Protein AF-A0A849J2N3-F1 (afdb_monomer_lite)

Structure (mmCIF, N/CA/C/O backbone):
data_AF-A0A849J2N3-F1
#
_entry.id   AF-A0A849J2N3-F1
#
loop_
_atom_site.group_PDB
_atom_site.id
_atom_site.type_symbol
_atom_site.label_atom_id
_atom_site.label_alt_id
_atom_site.label_comp_id
_atom_site.label_asym_id
_atom_site.label_entity_id
_atom_site.label_seq_id
_atom_site.pdbx_PDB_ins_code
_atom_site.Cartn_x
_atom_site.Cartn_y
_atom_site.Cartn_z
_atom_site.occupancy
_atom_site.B_iso_or_equiv
_atom_site.auth_seq_id
_atom_site.auth_comp_id
_atom_site.auth_asym_id
_atom_site.auth_atom_id
_atom_site.pdbx_PDB_model_num
ATOM 1 N N . MET A 1 1 ? 12.771 17.219 -12.076 1.00 53.53 1 MET A N 1
ATOM 2 C CA . MET A 1 1 ? 12.830 15.996 -12.905 1.00 53.53 1 MET A CA 1
ATOM 3 C C . MET A 1 1 ? 11.407 15.587 -13.240 1.00 53.53 1 MET A C 1
ATOM 5 O O . MET A 1 1 ? 10.696 15.141 -12.352 1.00 53.53 1 MET A O 1
ATOM 9 N N . SER A 1 2 ? 10.966 15.824 -14.473 1.00 69.06 2 SER A N 1
ATOM 10 C CA . SER A 1 2 ? 9.590 15.543 -14.897 1.00 69.06 2 SER A CA 1
ATOM 11 C C . SER A 1 2 ? 9.380 14.034 -15.052 1.00 69.06 2 SER A C 1
ATOM 13 O O . SER A 1 2 ? 10.150 13.375 -15.759 1.00 69.06 2 SER A O 1
ATOM 15 N N . PHE A 1 3 ? 8.368 13.493 -14.369 1.00 77.19 3 PHE A N 1
ATOM 16 C CA . PHE A 1 3 ? 7.906 12.119 -14.555 1.00 77.19 3 PHE A CA 1
ATOM 17 C C . PHE A 1 3 ? 7.211 12.019 -15.908 1.00 77.19 3 PHE A C 1
ATOM 19 O O . PHE A 1 3 ? 6.091 12.486 -16.083 1.00 77.19 3 PHE A O 1
ATOM 26 N N . ASP A 1 4 ? 7.922 11.437 -16.865 1.00 91.69 4 ASP A N 1
ATOM 27 C CA . ASP A 1 4 ? 7.464 11.271 -18.236 1.00 91.69 4 ASP A CA 1
ATOM 28 C C . ASP A 1 4 ? 6.999 9.818 -18.416 1.00 91.69 4 ASP A C 1
ATOM 30 O O . ASP A 1 4 ? 7.836 8.911 -18.306 1.00 91.69 4 ASP A O 1
ATOM 34 N N . PRO A 1 5 ? 5.705 9.553 -18.685 1.00 90.69 5 PRO A N 1
ATOM 35 C CA . PRO A 1 5 ? 5.201 8.204 -18.965 1.00 90.69 5 PRO A CA 1
ATOM 36 C C . PRO A 1 5 ? 6.021 7.478 -20.041 1.00 90.69 5 PRO A C 1
ATOM 38 O O . PRO A 1 5 ? 6.246 6.272 -19.957 1.00 90.69 5 PRO A O 1
ATOM 41 N N . SER A 1 6 ? 6.563 8.240 -20.993 1.00 92.88 6 SER A N 1
ATOM 42 C CA . SER A 1 6 ? 7.480 7.795 -22.044 1.00 92.88 6 SER A CA 1
ATOM 43 C C . SER A 1 6 ? 8.751 7.132 -21.492 1.00 92.88 6 SER A C 1
ATOM 45 O O . SER A 1 6 ? 9.182 6.087 -21.979 1.00 92.88 6 SER A O 1
ATOM 47 N N . LYS A 1 7 ? 9.346 7.705 -20.436 1.00 89.69 7 LYS A N 1
ATOM 48 C CA . LYS A 1 7 ? 10.550 7.157 -19.786 1.00 89.69 7 LYS A CA 1
ATOM 49 C C . LYS A 1 7 ? 10.224 5.890 -19.000 1.00 89.69 7 LYS A C 1
ATOM 51 O O . LYS A 1 7 ? 11.000 4.939 -19.032 1.00 89.69 7 LYS A O 1
ATOM 56 N N . LEU A 1 8 ? 9.070 5.864 -18.331 1.00 93.50 8 LEU A N 1
ATOM 57 C CA . LEU A 1 8 ? 8.600 4.683 -17.605 1.00 93.50 8 LEU A CA 1
ATOM 58 C C . LEU A 1 8 ? 8.353 3.507 -18.560 1.00 93.50 8 LEU A C 1
ATOM 60 O O . LEU A 1 8 ? 8.759 2.391 -18.247 1.00 93.50 8 LEU A O 1
ATOM 64 N N . LEU A 1 9 ? 7.778 3.755 -19.743 1.00 94.19 9 LEU A N 1
ATOM 65 C CA . LEU A 1 9 ? 7.612 2.732 -20.782 1.00 94.19 9 LEU A CA 1
ATOM 66 C C . LEU A 1 9 ? 8.945 2.142 -21.249 1.00 94.19 9 LEU A C 1
ATOM 68 O O . LEU A 1 9 ? 9.061 0.926 -21.363 1.00 94.19 9 LEU A O 1
ATOM 72 N N . ILE A 1 10 ? 9.962 2.976 -21.476 1.00 95.38 10 ILE A N 1
ATOM 73 C CA . ILE A 1 10 ? 11.298 2.505 -21.870 1.00 95.38 10 ILE A CA 1
ATOM 74 C C . ILE A 1 10 ? 11.906 1.587 -20.808 1.00 95.38 10 ILE A C 1
ATOM 76 O O . ILE A 1 10 ? 12.381 0.501 -21.137 1.00 95.38 10 ILE A O 1
ATOM 80 N N . VAL A 1 11 ? 11.841 1.973 -19.532 1.00 93.88 11 VAL A N 1
ATOM 81 C CA . VAL A 1 11 ? 12.364 1.139 -18.439 1.00 93.88 11 VAL A CA 1
ATOM 82 C C . VAL A 1 11 ? 11.546 -0.143 -18.293 1.00 93.88 11 VAL A C 1
ATOM 84 O O . VAL A 1 11 ? 12.128 -1.196 -18.052 1.00 93.88 11 VAL A O 1
ATOM 87 N N . LEU A 1 12 ? 10.224 -0.089 -18.494 1.00 93.81 12 LEU A N 1
ATOM 88 C CA . LEU A 1 12 ? 9.363 -1.271 -18.494 1.00 93.81 12 LEU A CA 1
ATOM 89 C C . LEU A 1 12 ? 9.795 -2.253 -19.588 1.00 93.81 12 LEU A C 1
ATOM 91 O O . LEU A 1 12 ? 10.021 -3.419 -19.293 1.00 93.81 12 LEU A O 1
ATOM 95 N N . VAL A 1 13 ? 9.973 -1.791 -20.827 1.00 95.25 13 VAL A N 1
ATOM 96 C CA . VAL A 1 13 ? 10.422 -2.643 -21.939 1.00 95.25 13 VAL A CA 1
ATOM 97 C C . VAL A 1 13 ? 11.787 -3.264 -21.636 1.00 95.25 13 VAL A C 1
ATOM 99 O O . VAL A 1 13 ? 11.947 -4.474 -21.782 1.00 95.25 13 VAL A O 1
ATOM 102 N N . VAL A 1 14 ? 12.746 -2.475 -21.141 1.00 95.25 14 VAL A N 1
ATOM 103 C CA . VAL A 1 14 ? 14.069 -2.987 -20.740 1.00 95.25 14 VAL A CA 1
ATOM 104 C C . VAL A 1 14 ? 13.943 -4.032 -19.627 1.00 95.25 14 VAL A C 1
ATOM 106 O O . VAL A 1 14 ? 14.533 -5.106 -19.724 1.00 95.25 14 VAL A O 1
ATOM 109 N N . ALA A 1 15 ? 13.135 -3.772 -18.599 1.00 94.06 15 ALA A N 1
ATOM 110 C CA . ALA A 1 15 ? 12.901 -4.710 -17.504 1.00 94.06 15 ALA A CA 1
ATOM 111 C C . ALA A 1 15 ? 12.234 -6.011 -17.982 1.00 94.06 15 ALA A C 1
ATOM 113 O O . ALA A 1 15 ? 12.597 -7.091 -17.517 1.00 94.06 15 ALA A O 1
ATOM 114 N N . LEU A 1 16 ? 11.297 -5.929 -18.931 1.00 94.56 16 LEU A N 1
ATOM 115 C CA . LEU A 1 16 ? 10.648 -7.094 -19.536 1.00 94.56 16 LEU A CA 1
ATOM 116 C C . LEU A 1 16 ? 11.619 -7.902 -20.403 1.00 94.56 16 LEU A C 1
ATOM 118 O O . LEU A 1 16 ? 11.489 -9.118 -20.447 1.00 94.56 16 LEU A O 1
ATOM 122 N N . ILE A 1 17 ? 12.597 -7.275 -21.061 1.00 95.00 17 ILE A N 1
ATOM 123 C CA . ILE A 1 17 ? 13.635 -7.998 -21.814 1.00 95.00 17 ILE A CA 1
ATOM 124 C C . ILE A 1 17 ? 14.595 -8.714 -2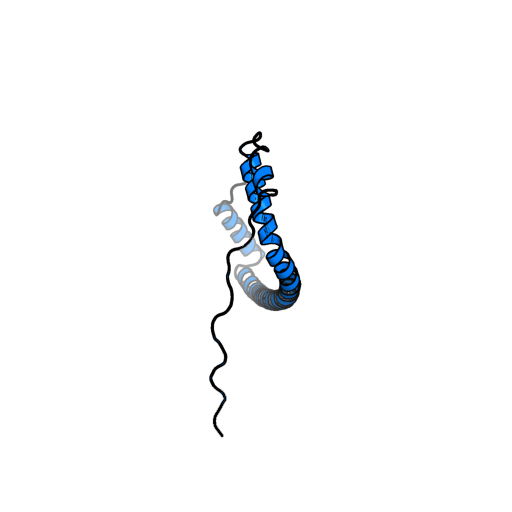0.858 1.00 95.00 17 ILE A C 1
ATOM 126 O O . ILE A 1 17 ? 14.906 -9.884 -21.062 1.00 95.00 17 ILE A O 1
ATOM 130 N N . VAL A 1 18 ? 15.048 -8.030 -19.804 1.00 94.94 18 VAL A N 1
ATOM 131 C CA . VAL A 1 18 ? 16.021 -8.577 -18.844 1.00 94.94 18 VAL A CA 1
ATOM 132 C C . VAL A 1 18 ? 15.416 -9.700 -18.003 1.00 94.94 18 VAL A C 1
ATOM 134 O O . VAL A 1 18 ? 16.035 -10.744 -17.816 1.00 94.94 18 VAL A O 1
ATOM 137 N N . LEU A 1 19 ? 14.214 -9.482 -17.469 1.00 91.44 19 LEU A N 1
ATOM 138 C CA . L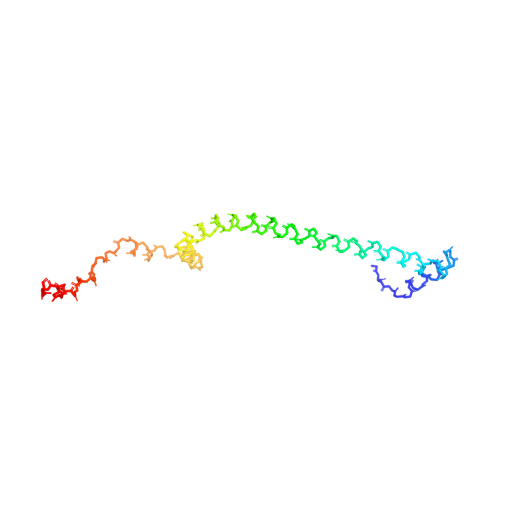EU A 1 19 ? 13.573 -10.404 -16.534 1.00 91.44 19 LEU A CA 1
ATOM 139 C C . LEU A 1 19 ? 12.597 -11.365 -17.231 1.00 91.44 19 LEU A C 1
ATOM 141 O O . LEU A 1 19 ? 12.359 -12.466 -16.736 1.00 91.44 19 LEU A O 1
ATOM 145 N N . GLY A 1 20 ? 12.043 -10.966 -18.377 1.00 92.25 20 GLY A N 1
ATOM 146 C CA . GLY A 1 20 ? 11.001 -11.678 -19.117 1.00 92.25 20 GLY A CA 1
ATOM 147 C C . GLY A 1 20 ? 9.590 -11.145 -18.808 1.00 92.25 20 GLY A C 1
ATOM 148 O O . GLY A 1 20 ? 9.256 -10.941 -17.632 1.00 92.25 20 GLY A O 1
ATOM 149 N N . PRO A 1 21 ? 8.708 -10.987 -19.817 1.00 90.88 21 PRO A N 1
ATOM 150 C CA . PRO A 1 21 ? 7.352 -10.471 -19.618 1.00 90.88 21 PRO A CA 1
ATOM 151 C C . PRO A 1 21 ? 6.443 -11.400 -18.814 1.00 90.88 21 PRO A C 1
ATOM 153 O O . PRO A 1 21 ? 5.485 -10.942 -18.206 1.00 90.88 21 PRO A O 1
ATOM 156 N N . GLU A 1 22 ? 6.770 -12.687 -18.760 1.00 91.44 22 GLU A N 1
ATOM 157 C CA . GLU A 1 22 ? 6.098 -13.691 -17.930 1.00 91.44 22 GLU A CA 1
ATOM 158 C C . GLU A 1 22 ? 6.548 -13.642 -16.462 1.00 91.44 22 GLU A C 1
ATOM 160 O O . GLU A 1 22 ? 5.775 -13.937 -15.549 1.00 91.44 22 GLU A O 1
ATOM 165 N N . LYS A 1 23 ? 7.802 -13.254 -16.197 1.00 90.31 23 LYS A N 1
ATOM 166 C CA . LYS A 1 23 ? 8.370 -13.344 -14.846 1.00 90.31 23 LYS A CA 1
ATOM 167 C C . LYS A 1 23 ? 8.016 -12.147 -13.979 1.00 90.31 23 LYS A C 1
ATOM 169 O O . LYS A 1 23 ? 7.705 -12.334 -12.808 1.00 90.31 23 LYS A O 1
ATOM 174 N N . LEU A 1 24 ? 7.991 -10.941 -14.545 1.00 92.12 24 LEU A N 1
ATOM 175 C CA . LEU A 1 24 ? 7.574 -9.722 -13.844 1.00 92.12 24 LEU A CA 1
ATOM 176 C C . LEU A 1 24 ? 6.165 -9.858 -13.205 1.00 92.12 24 LEU A C 1
ATOM 178 O O . LEU A 1 24 ? 6.052 -9.689 -11.987 1.00 92.12 24 LEU A O 1
ATOM 182 N N . PRO A 1 25 ? 5.105 -10.262 -13.940 1.00 87.69 25 PRO A N 1
ATOM 183 C CA . PRO A 1 25 ? 3.786 -10.474 -13.350 1.00 87.69 25 PRO A CA 1
ATOM 184 C C . PRO A 1 25 ? 3.764 -11.670 -12.395 1.00 87.69 25 PRO A C 1
ATOM 186 O O . PRO A 1 25 ? 3.033 -11.644 -11.406 1.00 87.69 25 PRO A O 1
ATOM 189 N N . HIS A 1 26 ? 4.563 -12.712 -12.640 1.00 91.81 26 HIS A N 1
ATOM 190 C CA . HIS A 1 26 ? 4.632 -13.855 -11.736 1.00 91.81 26 HIS A CA 1
ATOM 191 C C . HIS A 1 26 ? 5.230 -13.479 -10.369 1.00 91.81 26 HIS A C 1
ATOM 193 O O . HIS A 1 26 ? 4.632 -13.801 -9.340 1.00 91.81 26 HIS A O 1
ATOM 199 N N . PHE A 1 27 ? 6.333 -12.723 -10.342 1.00 92.44 27 PHE A N 1
ATOM 200 C CA . PHE A 1 27 ? 6.927 -12.196 -9.109 1.00 92.44 27 PHE A CA 1
ATOM 201 C C . PHE A 1 27 ? 6.002 -11.200 -8.407 1.00 92.44 27 PHE A C 1
ATOM 203 O O . PHE A 1 27 ? 5.841 -11.279 -7.191 1.00 92.44 27 PHE A O 1
ATOM 210 N N . MET A 1 28 ? 5.325 -10.319 -9.150 1.00 93.00 28 MET A N 1
ATOM 211 C CA . MET A 1 28 ? 4.329 -9.406 -8.575 1.00 93.00 28 MET A CA 1
ATOM 212 C C . MET A 1 28 ? 3.145 -10.144 -7.955 1.00 93.00 28 MET A C 1
ATOM 214 O O . MET A 1 28 ? 2.671 -9.746 -6.897 1.00 93.00 28 MET A O 1
ATOM 218 N N . ARG A 1 29 ? 2.672 -11.235 -8.567 1.00 94.31 29 ARG A N 1
ATOM 219 C CA . ARG A 1 29 ? 1.604 -12.066 -7.990 1.00 94.31 29 ARG A CA 1
ATOM 220 C C . ARG A 1 29 ? 2.031 -12.700 -6.668 1.00 94.31 29 ARG A C 1
ATOM 222 O O . ARG A 1 29 ? 1.214 -12.789 -5.758 1.00 94.31 29 ARG A O 1
ATOM 229 N N . GLN A 1 30 ? 3.287 -13.129 -6.549 1.00 95.31 30 GLN A N 1
ATOM 230 C CA . GLN A 1 30 ? 3.823 -13.681 -5.302 1.00 95.31 30 GLN A CA 1
ATOM 231 C C . GLN A 1 30 ? 4.015 -12.581 -4.251 1.00 95.31 30 GLN A C 1
ATOM 233 O O . GLN A 1 30 ? 3.445 -12.669 -3.168 1.00 95.31 30 GLN A O 1
ATOM 238 N N . ALA A 1 31 ? 4.727 -11.505 -4.591 1.00 95.81 31 ALA A N 1
ATOM 239 C CA . ALA A 1 31 ? 4.943 -10.354 -3.713 1.00 95.81 31 ALA A CA 1
ATOM 240 C C . ALA A 1 31 ? 3.626 -9.693 -3.271 1.00 95.81 31 ALA A C 1
ATOM 242 O O . ALA A 1 31 ? 3.499 -9.260 -2.130 1.00 95.81 31 ALA A O 1
ATOM 243 N N . GLY A 1 32 ? 2.624 -9.660 -4.151 1.00 94.75 32 GLY A N 1
ATOM 244 C CA . GLY A 1 32 ? 1.295 -9.130 -3.869 1.00 94.75 32 GLY A CA 1
ATOM 245 C C . GLY A 1 32 ? 0.549 -9.931 -2.806 1.00 94.75 32 GLY A C 1
ATOM 246 O O . GLY A 1 32 ? -0.106 -9.325 -1.963 1.00 94.75 32 GLY A O 1
ATOM 247 N N . LYS A 1 33 ? 0.700 -11.264 -2.782 1.00 95.25 33 LYS A N 1
ATOM 248 C CA . LYS A 1 33 ? 0.174 -12.100 -1.690 1.00 95.25 33 LYS A CA 1
ATOM 249 C C . LYS A 1 33 ? 0.836 -11.723 -0.364 1.00 95.25 33 LYS A C 1
ATOM 251 O O . LYS A 1 33 ? 0.149 -11.296 0.552 1.00 95.25 33 LYS A O 1
ATOM 256 N N . TYR A 1 34 ? 2.171 -11.694 -0.316 1.00 96.19 34 TYR A N 1
ATOM 257 C CA . TYR A 1 34 ? 2.900 -11.264 0.887 1.00 96.19 34 TYR A CA 1
ATOM 258 C C . TYR A 1 34 ? 2.501 -9.864 1.366 1.00 96.19 34 TYR A C 1
ATOM 260 O O . TYR A 1 34 ? 2.336 -9.645 2.565 1.00 96.19 34 TYR A O 1
ATOM 268 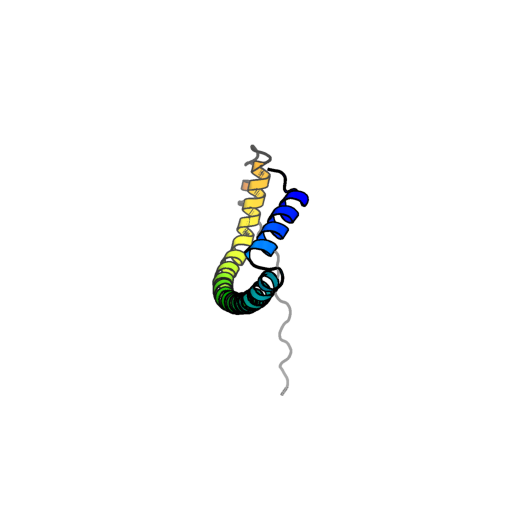N N . LEU A 1 35 ? 2.318 -8.912 0.448 1.00 95.62 35 LEU A N 1
ATOM 269 C CA . LEU A 1 35 ? 1.880 -7.562 0.790 1.00 95.62 35 LEU A CA 1
ATOM 270 C C . LEU A 1 35 ? 0.437 -7.541 1.313 1.00 95.62 35 LEU A C 1
ATOM 272 O O . LEU A 1 35 ? 0.135 -6.749 2.205 1.00 95.62 35 LEU A O 1
ATOM 276 N N . ASN A 1 36 ? -0.437 -8.403 0.788 1.00 95.06 36 ASN A N 1
ATOM 277 C CA . ASN A 1 36 ? -1.808 -8.563 1.262 1.00 95.06 36 ASN A CA 1
ATOM 278 C C . ASN A 1 36 ? -1.842 -9.123 2.690 1.00 95.06 36 ASN A C 1
ATOM 280 O O . ASN A 1 36 ? -2.450 -8.505 3.562 1.00 95.06 36 ASN A O 1
ATOM 284 N N . GLU A 1 37 ? -1.107 -10.206 2.957 1.00 94.56 37 GLU A N 1
ATOM 285 C CA . GLU A 1 37 ? -0.941 -10.745 4.313 1.00 94.56 37 GLU A CA 1
ATOM 286 C C . GLU A 1 37 ? -0.337 -9.700 5.262 1.00 94.56 37 GLU A C 1
ATOM 288 O O . GLU A 1 37 ? -0.818 -9.523 6.381 1.00 94.56 37 GLU A O 1
ATOM 293 N N . PHE A 1 38 ? 0.672 -8.949 4.811 1.00 96.19 38 PHE A N 1
ATOM 294 C CA . PHE A 1 38 ? 1.281 -7.889 5.611 1.00 96.19 38 PHE A CA 1
ATOM 295 C C . PHE A 1 38 ? 0.300 -6.753 5.910 1.00 96.19 38 PHE A C 1
ATOM 297 O O . PHE A 1 38 ? 0.304 -6.206 7.012 1.00 96.19 38 PHE A O 1
ATOM 304 N N . ARG A 1 39 ? -0.569 -6.403 4.957 1.00 94.94 39 ARG A N 1
ATOM 305 C CA . ARG A 1 39 ? -1.622 -5.406 5.160 1.00 94.94 39 ARG A CA 1
ATOM 306 C C . ARG A 1 39 ? -2.657 -5.895 6.169 1.00 94.94 39 ARG A C 1
ATOM 308 O O . ARG A 1 39 ? -2.915 -5.180 7.127 1.00 94.94 39 ARG A O 1
ATOM 315 N N . SER A 1 40 ? -3.126 -7.136 6.048 1.00 94.12 40 SER A N 1
ATOM 316 C CA . SER A 1 40 ? -4.019 -7.746 7.041 1.00 94.12 40 SER A CA 1
ATOM 317 C C . SER A 1 40 ? -3.377 -7.868 8.426 1.00 94.12 40 SER A C 1
ATOM 319 O O . SER A 1 40 ? -4.055 -7.692 9.435 1.00 94.12 40 SER A O 1
ATOM 321 N N . MET A 1 41 ? -2.071 -8.137 8.503 1.00 94.00 41 MET A N 1
ATOM 322 C CA . MET A 1 41 ? -1.330 -8.153 9.765 1.00 94.00 41 MET A CA 1
ATOM 323 C C . MET A 1 41 ? -1.252 -6.755 10.378 1.00 94.00 41 MET A C 1
ATOM 325 O O . MET A 1 41 ? -1.512 -6.605 11.566 1.00 94.00 41 MET A O 1
ATOM 329 N N . ARG A 1 42 ? -0.968 -5.721 9.576 1.00 92.75 42 ARG A N 1
ATOM 330 C CA . ARG A 1 42 ? -1.017 -4.320 10.024 1.00 92.75 42 ARG A CA 1
ATOM 331 C C . ARG A 1 42 ? -2.408 -3.923 10.505 1.00 92.75 42 ARG A C 1
ATOM 333 O O . ARG A 1 42 ? -2.490 -3.219 11.498 1.00 92.75 42 ARG A O 1
ATOM 340 N N . ASP A 1 43 ? -3.473 -4.377 9.849 1.00 93.75 43 ASP A N 1
ATOM 341 C CA . ASP A 1 43 ? -4.851 -4.068 10.249 1.00 93.75 43 ASP A CA 1
ATOM 342 C C . ASP A 1 43 ? -5.214 -4.738 11.584 1.00 93.75 43 ASP A C 1
ATOM 344 O O . ASP A 1 43 ? -5.807 -4.100 12.453 1.00 93.75 43 ASP A O 1
ATOM 348 N N . ARG A 1 44 ? -4.786 -5.991 11.793 1.00 90.75 44 ARG A N 1
ATOM 349 C CA . ARG A 1 44 ? -4.927 -6.700 13.078 1.00 90.75 44 ARG A CA 1
ATOM 350 C C . ARG A 1 44 ? -4.130 -6.009 14.179 1.00 90.75 44 ARG A C 1
ATOM 352 O O . ARG A 1 44 ? -4.710 -5.640 15.194 1.00 90.75 44 ARG A O 1
ATOM 359 N N . LEU A 1 45 ? -2.849 -5.731 13.929 1.00 92.31 45 LEU A N 1
ATOM 360 C CA . LEU A 1 45 ? -1.994 -4.979 14.848 1.00 92.31 45 LEU A CA 1
ATOM 361 C C . LEU A 1 45 ? -2.592 -3.612 15.158 1.00 92.31 45 LEU A C 1
ATOM 363 O O . LEU A 1 45 ? -2.621 -3.232 16.314 1.00 92.31 45 LEU A O 1
ATOM 367 N N . LYS A 1 46 ? -3.114 -2.891 14.162 1.00 88.31 46 LYS A N 1
ATOM 368 C CA . LYS A 1 46 ? -3.782 -1.606 14.364 1.00 88.31 46 LYS A CA 1
ATOM 369 C C . LYS A 1 46 ? -5.028 -1.763 15.222 1.00 88.31 46 LYS A C 1
ATOM 371 O O . LYS A 1 46 ? -5.210 -0.953 16.108 1.00 88.31 46 LYS A O 1
ATOM 376 N N . SER A 1 47 ? -5.860 -2.780 15.009 1.00 88.50 47 SER A N 1
ATOM 377 C CA . SER A 1 47 ? -7.041 -3.001 15.853 1.00 88.50 47 SER A CA 1
ATOM 378 C C . SER A 1 47 ? -6.671 -3.348 17.297 1.00 88.50 47 SER A C 1
ATOM 380 O O . SER A 1 47 ? -7.321 -2.903 18.233 1.00 88.50 47 SER A O 1
ATOM 382 N N . GLU A 1 48 ? -5.587 -4.091 17.492 1.00 85.19 48 GLU A N 1
ATOM 383 C CA . GLU A 1 48 ? -5.115 -4.524 18.805 1.00 85.19 48 GLU A CA 1
ATOM 384 C C . GLU A 1 48 ? -4.387 -3.391 19.534 1.00 85.19 48 GLU A C 1
ATOM 386 O O . GLU A 1 48 ? -4.598 -3.175 20.723 1.00 85.19 48 GLU A O 1
ATOM 391 N N . VAL A 1 49 ? -3.616 -2.597 18.791 1.00 85.88 49 VAL A N 1
ATOM 392 C CA . VAL A 1 49 ? -2.983 -1.359 19.242 1.00 85.88 49 VAL A CA 1
ATOM 393 C C . VAL A 1 49 ? -4.027 -0.281 19.493 1.00 85.88 49 VAL A C 1
ATOM 395 O O . VAL A 1 49 ? -3.906 0.380 20.502 1.00 85.88 49 VAL A O 1
ATOM 398 N N . ASP A 1 50 ? -5.069 -0.122 18.681 1.00 84.19 50 ASP A N 1
ATOM 399 C CA . ASP A 1 50 ? -6.175 0.815 18.927 1.00 84.19 50 ASP A CA 1
ATOM 400 C C . ASP A 1 50 ? -7.072 0.349 20.077 1.00 84.19 50 ASP A C 1
ATOM 402 O O . ASP A 1 50 ? -7.697 1.185 20.712 1.00 84.19 50 ASP A O 1
ATOM 406 N N . ASN A 1 51 ? -7.140 -0.948 20.384 1.00 83.38 51 ASN A N 1
ATOM 407 C CA . ASN A 1 51 ? -7.829 -1.455 21.574 1.00 83.38 51 ASN A CA 1
ATOM 408 C C . ASN A 1 51 ? -6.967 -1.294 22.834 1.00 83.38 51 ASN A C 1
ATOM 410 O O . ASN A 1 51 ? -7.476 -0.894 23.878 1.00 83.38 51 ASN A O 1
ATOM 414 N N . ALA A 1 52 ? -5.660 -1.555 22.747 1.00 77.31 52 ALA A N 1
ATOM 415 C CA . ALA A 1 52 ? -4.716 -1.356 23.846 1.00 77.31 52 ALA A CA 1
ATOM 416 C C . ALA A 1 52 ? -4.485 0.135 24.120 1.00 77.31 52 ALA A C 1
ATOM 418 O O . ALA A 1 52 ? -4.545 0.567 25.266 1.00 77.31 52 ALA A O 1
ATOM 419 N N . LEU A 1 53 ? -4.299 0.939 23.072 1.00 72.38 53 LEU A N 1
ATOM 420 C CA . LEU A 1 53 ? -4.338 2.395 23.120 1.00 72.38 53 LEU A CA 1
ATOM 421 C C . LEU A 1 53 ? -5.737 2.847 23.479 1.00 72.38 53 LEU A C 1
ATOM 423 O O . LEU A 1 53 ? -5.848 3.649 24.359 1.00 72.38 53 LEU A O 1
ATOM 427 N N . GLY A 1 54 ? -6.826 2.322 22.942 1.00 71.50 54 GLY A N 1
ATOM 428 C CA . GLY A 1 54 ? -8.184 2.681 23.372 1.00 71.50 54 GLY A CA 1
ATOM 429 C C . GLY A 1 54 ? -8.424 2.421 24.861 1.00 71.50 54 GLY A C 1
ATOM 430 O O . GLY A 1 54 ? -9.138 3.182 25.501 1.00 71.50 54 GLY A O 1
ATOM 431 N N . GLY A 1 55 ? -7.765 1.416 25.441 1.00 65.31 55 GLY A N 1
ATOM 432 C CA . GLY A 1 55 ? -7.695 1.181 26.882 1.00 65.31 55 GLY A CA 1
ATOM 433 C C . GLY A 1 55 ? -6.741 2.130 27.615 1.00 65.31 55 GLY A C 1
ATOM 434 O O . GLY A 1 55 ? -7.074 2.589 28.702 1.00 65.31 55 GLY A O 1
ATOM 435 N N . ILE A 1 56 ? -5.592 2.481 27.027 1.00 61.97 56 ILE A N 1
ATOM 436 C CA . ILE A 1 56 ? -4.620 3.448 27.570 1.00 61.97 56 ILE A CA 1
ATOM 437 C C . ILE A 1 56 ? -5.120 4.880 27.391 1.00 61.97 56 ILE A C 1
ATOM 439 O O . ILE A 1 56 ? -5.297 5.553 28.382 1.00 61.97 56 ILE A O 1
ATOM 443 N N . THR A 1 57 ? -5.397 5.344 26.174 1.00 61.47 57 THR A N 1
ATOM 444 C CA . THR A 1 57 ? -6.269 6.463 25.803 1.00 61.47 57 THR A CA 1
ATOM 445 C C . THR A 1 57 ? -7.517 6.477 26.660 1.00 61.47 57 THR A C 1
ATOM 447 O O . THR A 1 57 ? -7.695 7.478 27.306 1.00 61.47 57 THR A O 1
ATOM 450 N N . GLY A 1 58 ? -8.301 5.410 26.808 1.00 64.38 58 GLY A N 1
ATOM 451 C CA . GLY A 1 58 ? -9.478 5.363 27.690 1.00 64.38 58 GLY A CA 1
ATOM 452 C C . GLY A 1 58 ? -9.162 5.591 29.173 1.00 64.38 58 GLY A C 1
ATOM 453 O O . GLY A 1 58 ? -9.850 6.364 29.835 1.00 64.38 58 GLY A O 1
ATOM 454 N N . ALA A 1 59 ? -8.078 5.014 29.692 1.00 61.75 59 ALA A N 1
ATOM 455 C CA . ALA A 1 59 ? -7.587 5.256 31.051 1.00 61.75 59 ALA A CA 1
ATOM 456 C C . ALA A 1 59 ? -7.016 6.679 31.219 1.00 61.75 59 ALA A C 1
ATOM 458 O O . ALA A 1 59 ? -7.290 7.356 32.207 1.00 61.75 59 ALA A O 1
ATOM 459 N N . THR A 1 60 ? -6.301 7.192 30.219 1.00 62.72 60 THR A N 1
ATOM 460 C CA . THR A 1 60 ? -5.811 8.571 30.136 1.00 62.72 60 THR A CA 1
ATOM 461 C C . THR A 1 60 ? -6.923 9.554 29.791 1.00 62.72 60 THR A C 1
ATOM 463 O O . THR A 1 60 ? -6.758 10.722 30.088 1.00 62.72 60 THR A O 1
ATOM 466 N N . SER A 1 61 ? -8.054 9.117 29.233 1.00 65.81 61 SER A N 1
ATOM 467 C CA . SER A 1 61 ? -9.288 9.856 28.960 1.00 65.81 61 SER A CA 1
ATOM 468 C C . SER A 1 61 ? -10.142 9.875 30.209 1.00 65.81 61 SER A C 1
ATOM 470 O O . SER A 1 61 ? -10.782 10.877 30.440 1.00 65.81 61 SER A O 1
ATOM 472 N N . GLY A 1 62 ? -10.083 8.864 31.077 1.00 66.56 62 GLY A N 1
ATOM 473 C CA . GLY A 1 62 ? -10.571 8.971 32.451 1.00 66.56 62 GLY A CA 1
ATOM 474 C C . GLY A 1 62 ? -9.810 10.053 33.224 1.00 66.56 62 GLY A C 1
ATOM 475 O O . GLY A 1 62 ? -10.424 10.916 33.847 1.00 66.56 62 GLY A O 1
ATOM 476 N N . ILE A 1 63 ? -8.481 10.083 33.087 1.00 67.56 63 ILE A N 1
ATOM 477 C CA . ILE A 1 63 ? -7.614 11.115 33.684 1.00 67.56 63 ILE A CA 1
ATOM 478 C C . ILE A 1 63 ? -7.813 12.485 32.995 1.00 67.56 63 ILE A C 1
ATOM 480 O O . ILE A 1 63 ? -7.929 13.510 33.657 1.00 67.56 63 ILE A O 1
ATOM 484 N N . THR A 1 64 ? -7.937 12.522 31.666 1.00 67.88 64 THR A N 1
ATOM 485 C CA . THR A 1 64 ? -8.131 13.742 30.862 1.00 67.88 64 THR A CA 1
ATOM 486 C C . THR A 1 64 ? -9.564 14.260 30.952 1.00 67.88 64 THR A C 1
ATOM 488 O O . THR A 1 64 ? -9.749 15.462 30.844 1.00 67.88 64 THR A O 1
ATOM 491 N N . SER A 1 65 ? -10.578 13.424 31.203 1.00 63.81 65 SER A N 1
ATOM 492 C CA . SER A 1 65 ? -11.961 13.837 31.497 1.00 63.81 65 SER A CA 1
ATOM 493 C C . SER A 1 65 ? -12.045 14.460 32.878 1.00 63.81 65 SER A C 1
ATOM 495 O O . SER A 1 65 ? -12.661 15.508 33.002 1.00 63.81 65 SER A O 1
ATOM 497 N N . GLN A 1 66 ? -11.364 13.904 33.887 1.00 60.09 66 GLN A N 1
ATOM 498 C CA . GLN A 1 66 ? -11.249 14.550 35.202 1.00 60.09 66 GLN A CA 1
ATOM 499 C C . GLN A 1 66 ? -10.548 15.910 35.102 1.00 60.09 66 GLN A C 1
ATOM 501 O O . GLN A 1 66 ? -10.966 16.872 35.741 1.00 60.09 66 GLN A O 1
ATOM 506 N N . ILE A 1 67 ? -9.521 16.002 34.253 1.00 68.50 67 ILE A N 1
ATOM 507 C CA . ILE A 1 67 ? -8.806 17.249 33.977 1.00 68.50 67 ILE A CA 1
ATOM 508 C C . ILE A 1 67 ? -9.671 18.210 33.132 1.00 68.50 67 ILE A C 1
ATOM 510 O O . ILE A 1 67 ? -9.754 19.388 33.445 1.00 68.50 67 ILE A O 1
ATOM 514 N N . THR A 1 68 ? -10.399 17.738 32.118 1.00 68.81 68 THR A N 1
ATOM 515 C CA . THR A 1 68 ? -11.227 18.574 31.223 1.00 68.81 68 THR A CA 1
ATOM 516 C C . THR A 1 68 ? -12.446 19.145 31.941 1.00 68.81 68 THR A C 1
ATOM 518 O O . THR A 1 68 ? -12.732 20.325 31.777 1.00 68.81 68 THR A O 1
ATOM 521 N N . GLN A 1 69 ? -13.091 18.355 32.802 1.00 64.38 69 GLN A N 1
ATOM 522 C CA . GLN A 1 69 ? -14.255 18.751 33.604 1.00 64.38 69 GLN A CA 1
ATOM 523 C C . GLN A 1 69 ? -13.907 19.803 34.677 1.00 64.38 69 GLN A C 1
ATOM 525 O O . GLN A 1 69 ? -14.792 20.464 35.210 1.00 64.38 69 GLN A O 1
ATOM 530 N N . GLN A 1 70 ? -12.611 19.995 34.962 1.00 58.44 70 GLN A N 1
ATOM 531 C CA . GLN A 1 70 ? -12.086 21.080 35.802 1.00 58.44 70 GLN A CA 1
ATOM 532 C C . GLN A 1 70 ? -11.470 22.235 34.995 1.00 58.44 70 GLN A C 1
ATOM 534 O O . GLN A 1 70 ? -11.224 23.306 35.546 1.00 58.44 70 GLN A O 1
ATOM 539 N N . ILE A 1 71 ? -11.216 22.051 33.696 1.00 67.00 71 ILE A N 1
ATOM 540 C CA . ILE A 1 71 ? -10.615 23.073 32.826 1.00 67.00 71 ILE A CA 1
ATOM 541 C C . ILE A 1 71 ? -11.670 24.012 32.222 1.00 67.00 71 ILE A C 1
ATOM 543 O O . ILE A 1 71 ? -11.315 25.108 31.789 1.00 67.00 71 ILE A O 1
ATOM 547 N N . ASP A 1 72 ? -12.951 23.645 32.217 1.00 67.38 72 ASP A N 1
ATOM 548 C CA . ASP A 1 72 ? -14.041 24.511 31.740 1.00 67.38 72 ASP A CA 1
ATOM 549 C C . ASP A 1 72 ? -14.047 25.919 32.379 1.00 67.38 72 ASP A C 1
ATOM 551 O O . ASP A 1 72 ? -14.004 26.889 31.620 1.00 67.38 72 ASP A O 1
ATOM 555 N N . PRO A 1 73 ? -13.926 26.097 33.715 1.00 72.75 73 PRO A N 1
ATOM 556 C CA . PRO A 1 73 ? -13.815 27.439 34.300 1.00 72.75 73 PRO A CA 1
ATOM 557 C C . PRO A 1 73 ? -12.528 28.178 33.896 1.00 72.75 73 PRO A C 1
ATOM 559 O O . PRO A 1 73 ? -12.498 29.406 33.856 1.00 72.75 73 PRO A O 1
ATOM 562 N N . ILE A 1 74 ? -11.449 27.456 33.575 1.00 72.81 74 ILE A N 1
ATOM 563 C CA . ILE A 1 74 ? -10.158 28.054 33.196 1.00 72.81 74 ILE A CA 1
ATOM 564 C C . ILE A 1 74 ? -10.192 28.549 31.744 1.00 72.81 74 ILE A C 1
ATOM 566 O O . ILE A 1 74 ? -9.586 29.576 31.431 1.00 72.81 74 ILE A O 1
ATOM 570 N N . LYS A 1 75 ? -10.914 27.864 30.850 1.00 72.69 75 LYS A N 1
ATOM 571 C CA . LYS A 1 75 ? -11.064 28.267 29.442 1.00 72.69 75 LYS A CA 1
ATOM 572 C C . LYS A 1 75 ? -11.851 29.564 29.289 1.00 72.69 75 LYS A C 1
ATOM 574 O O . LYS A 1 75 ? -11.499 30.350 28.414 1.00 72.69 75 LYS A O 1
ATOM 579 N N . ASP A 1 76 ? -12.834 29.818 30.147 1.00 72.38 76 ASP A N 1
ATOM 580 C CA . ASP A 1 76 ? -13.597 31.071 30.134 1.00 72.38 76 ASP A CA 1
ATOM 581 C C . ASP A 1 76 ? -12.734 32.258 30.584 1.00 72.38 76 ASP A C 1
ATOM 583 O O . ASP A 1 76 ? -12.712 33.300 29.926 1.00 72.38 76 ASP A O 1
ATOM 587 N N . VAL A 1 77 ? -11.914 32.071 31.624 1.00 70.19 77 VAL A N 1
ATOM 588 C CA . VAL A 1 77 ? -10.936 33.072 32.092 1.00 70.19 77 VAL A CA 1
ATOM 589 C C . VAL A 1 77 ? -9.843 33.312 31.043 1.00 70.19 77 VAL A C 1
ATOM 591 O O . VAL A 1 77 ? -9.473 34.455 30.765 1.00 70.19 77 VAL A O 1
ATOM 594 N N . PHE A 1 78 ? -9.344 32.251 30.405 1.00 77.81 78 PHE A N 1
ATOM 595 C CA . PHE A 1 78 ? -8.322 32.351 29.361 1.00 77.81 78 PHE A CA 1
ATOM 596 C C . PHE A 1 78 ? -8.881 32.939 28.055 1.00 77.81 78 PHE A C 1
ATOM 598 O O . PHE A 1 78 ? -8.190 33.690 27.368 1.00 77.81 78 PHE A O 1
ATOM 605 N N . GLY A 1 79 ? -10.141 32.648 27.720 1.00 74.94 79 GLY A N 1
ATOM 606 C CA . GLY A 1 79 ? -10.876 33.241 26.603 1.00 74.94 79 GLY A CA 1
ATOM 607 C C . GLY A 1 79 ? -11.127 34.732 26.815 1.00 74.94 79 GLY A C 1
ATOM 608 O O . GLY A 1 79 ? -10.908 35.529 25.899 1.00 74.94 79 GLY A O 1
ATOM 609 N N . GLN A 1 80 ? -11.466 35.125 28.043 1.00 63.84 80 GLN A N 1
ATOM 610 C CA . GLN A 1 80 ? -11.593 36.524 28.443 1.00 63.84 80 GLN A CA 1
ATOM 611 C C . GLN A 1 80 ? -10.241 37.250 28.380 1.00 63.84 80 GLN A C 1
ATOM 613 O O . GLN A 1 80 ? -10.168 38.368 27.872 1.00 63.84 80 GLN A O 1
ATOM 618 N N . PHE A 1 81 ? -9.146 36.593 28.779 1.00 70.88 81 PHE A N 1
ATOM 619 C CA . PHE A 1 81 ? -7.794 37.146 28.659 1.00 70.88 81 PHE A CA 1
ATOM 620 C C . PHE A 1 81 ? -7.316 37.242 27.203 1.00 70.88 81 PHE A C 1
ATOM 622 O O . PHE A 1 81 ? -6.681 38.220 26.818 1.00 70.88 81 PHE A O 1
ATOM 629 N N . LYS A 1 82 ? -7.656 36.266 26.354 1.00 71.69 82 LYS A N 1
ATOM 630 C CA . LYS A 1 82 ? -7.340 36.289 24.917 1.00 71.69 82 LYS A CA 1
ATOM 631 C C . LYS A 1 82 ? -8.121 37.387 24.185 1.00 71.69 82 LYS A C 1
ATOM 633 O O . LYS A 1 82 ? -7.550 38.051 23.323 1.00 71.69 82 LYS A O 1
ATOM 638 N N . GLY A 1 83 ? -9.378 37.626 24.569 1.00 65.19 83 GLY A N 1
ATOM 639 C CA . GLY A 1 83 ? -10.169 38.778 24.115 1.00 65.19 83 GLY A CA 1
ATOM 640 C C . GLY A 1 83 ? -9.644 40.122 24.645 1.00 65.19 83 GLY A C 1
ATOM 641 O O . GLY A 1 83 ? -9.706 41.137 23.950 1.00 65.19 83 GLY A O 1
ATOM 642 N N . GLN A 1 84 ? -9.046 40.128 25.839 1.00 53.84 84 GLN A N 1
ATOM 643 C CA . GLN A 1 84 ? -8.362 41.288 26.419 1.00 53.84 84 GLN A CA 1
ATOM 644 C C . GLN A 1 84 ? -6.996 41.550 25.758 1.00 53.84 84 GLN A C 1
ATOM 646 O O . GLN A 1 84 ? -6.601 42.702 25.620 1.00 53.84 84 GLN A O 1
ATOM 651 N N . ALA A 1 85 ? -6.295 40.518 25.280 1.00 59.69 85 ALA A N 1
ATOM 652 C CA . ALA A 1 85 ? -5.043 40.652 24.531 1.00 59.69 85 ALA A CA 1
ATOM 653 C C . ALA A 1 85 ? -5.252 41.272 23.139 1.00 59.69 85 ALA A C 1
ATOM 655 O O . ALA A 1 85 ? -4.366 41.964 22.641 1.00 59.69 85 ALA A O 1
ATOM 656 N N . SER A 1 86 ? -6.432 41.093 22.532 1.00 64.88 86 SER A N 1
ATOM 657 C CA . SER A 1 86 ? -6.811 41.844 21.327 1.00 64.88 86 SER A CA 1
ATOM 658 C C . SER A 1 86 ? -7.083 43.335 21.585 1.00 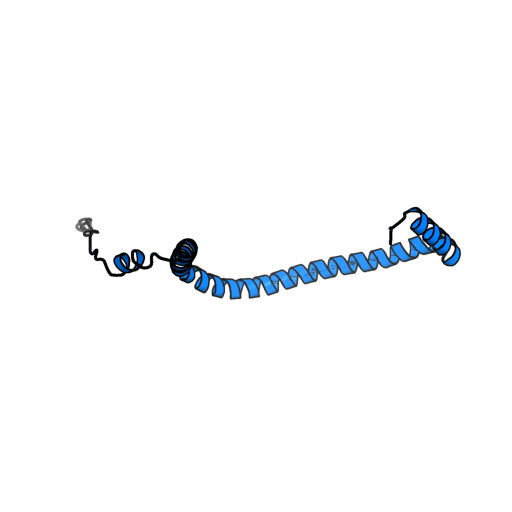64.88 86 SER A C 1
ATOM 660 O O . SER A 1 86 ? -7.013 44.112 20.640 1.00 64.88 86 SER A O 1
ATOM 662 N N . ASN A 1 87 ? -7.307 43.750 22.841 1.00 56.41 87 ASN A N 1
ATOM 663 C CA . ASN A 1 87 ? -7.493 45.148 23.259 1.00 56.41 87 ASN A CA 1
ATOM 664 C C . ASN A 1 87 ? -6.534 45.484 24.427 1.00 56.41 87 ASN A C 1
ATOM 666 O O . ASN A 1 87 ? -6.963 45.504 25.589 1.00 56.41 87 ASN A O 1
ATOM 670 N N . PRO A 1 88 ? -5.238 45.739 24.158 1.00 52.53 88 PRO A N 1
ATOM 671 C CA . PRO A 1 88 ? -4.142 45.597 25.128 1.00 52.53 88 PRO A CA 1
ATOM 672 C C . PRO A 1 88 ? -4.098 46.615 26.291 1.00 52.53 88 PRO A C 1
ATOM 674 O O . PRO A 1 88 ? -3.074 46.723 26.960 1.00 52.53 88 PRO A O 1
ATOM 677 N N . PHE A 1 89 ? -5.175 47.355 26.585 1.00 53.81 89 PHE A N 1
ATOM 678 C CA . PHE A 1 89 ? -5.196 48.337 27.678 1.00 53.81 89 PHE A CA 1
ATOM 679 C C . PHE A 1 89 ? -6.592 48.556 28.300 1.00 53.81 89 PHE A C 1
ATOM 681 O O . PHE A 1 89 ? -7.133 49.659 28.298 1.00 53.81 89 PHE A O 1
ATOM 688 N N . SER A 1 90 ? -7.221 47.511 28.850 1.00 60.16 90 SER A N 1
ATOM 689 C CA . SER A 1 90 ? -8.422 47.663 29.702 1.00 60.16 90 SER A CA 1
ATOM 690 C C . SER A 1 90 ? -8.481 46.621 30.828 1.00 60.16 90 SER A C 1
ATOM 692 O O . SER A 1 90 ? -9.446 45.881 30.966 1.00 60.16 90 SER A O 1
ATOM 694 N N . ILE A 1 91 ? -7.459 46.599 31.692 1.00 54.88 91 ILE A N 1
ATOM 695 C CA . ILE A 1 91 ? -7.458 45.822 32.954 1.00 54.88 91 ILE A CA 1
ATOM 696 C C . ILE A 1 91 ? -8.456 46.394 33.997 1.00 54.88 91 ILE A C 1
ATOM 698 O O . ILE A 1 91 ? -8.721 45.772 35.019 1.00 54.88 91 ILE A O 1
ATOM 702 N N . GLY A 1 92 ? -9.091 47.542 33.729 1.00 49.75 92 GLY A N 1
ATOM 703 C CA . GLY A 1 92 ? -10.014 48.206 34.660 1.00 49.75 92 GLY A CA 1
ATOM 704 C C . GLY A 1 92 ? -11.408 47.576 34.820 1.00 49.75 92 GLY A C 1
ATOM 705 O O . GLY A 1 92 ? -12.103 47.929 35.764 1.00 49.75 92 GLY A O 1
ATOM 706 N N . GLY A 1 93 ? -11.834 46.661 33.936 1.00 52.53 93 GLY A N 1
ATOM 707 C CA . GLY A 1 93 ? -13.210 46.127 33.937 1.00 52.53 93 GLY A CA 1
ATOM 708 C C . GLY A 1 93 ? -13.397 44.775 34.637 1.00 52.53 93 GLY A C 1
ATOM 709 O O . GLY A 1 93 ? -14.395 44.565 35.321 1.00 52.53 93 GLY A O 1
ATOM 710 N N . ALA A 1 94 ? -12.438 43.853 34.506 1.00 55.94 94 ALA A N 1
ATOM 711 C CA . ALA A 1 94 ? -12.603 42.480 34.999 1.00 55.94 94 ALA A CA 1
ATOM 712 C C . ALA A 1 94 ? -12.407 42.357 36.523 1.00 55.94 94 ALA A C 1
ATOM 714 O O . ALA A 1 94 ? -13.093 41.566 37.174 1.00 55.94 94 ALA A O 1
ATOM 715 N N . VAL A 1 95 ? -11.551 43.201 37.117 1.00 54.72 95 VAL A N 1
ATOM 716 C CA . VAL A 1 95 ? -11.291 43.197 38.570 1.00 54.72 95 VAL A CA 1
ATOM 717 C C . VAL A 1 95 ? -12.498 43.637 39.415 1.00 54.72 95 VAL A C 1
ATOM 719 O O . VAL A 1 95 ? -12.609 43.234 40.568 1.00 54.72 95 VAL A O 1
ATOM 722 N N . GLY A 1 96 ? -13.449 44.391 38.847 1.00 50.28 96 GLY A N 1
ATOM 723 C CA . GLY A 1 96 ? -14.677 44.801 39.545 1.00 50.28 96 GLY A CA 1
ATOM 724 C C . GLY A 1 96 ? -15.697 43.670 39.744 1.00 50.28 96 GLY A C 1
ATOM 725 O O . GLY A 1 96 ? -16.471 43.709 40.695 1.00 50.28 96 GLY A O 1
ATOM 726 N N . SER A 1 97 ? -15.670 42.638 38.892 1.00 52.78 97 SER A N 1
ATOM 727 C CA . SER A 1 97 ? -16.607 41.500 38.959 1.00 52.78 97 SER A CA 1
ATOM 728 C C . SER A 1 97 ? -16.145 40.362 39.876 1.00 52.78 97 SER A C 1
ATOM 730 O O . SER A 1 97 ? -16.973 39.629 40.403 1.00 52.78 97 SER A O 1
ATOM 732 N N . ILE A 1 98 ? -14.837 40.251 40.136 1.00 55.34 98 ILE A N 1
ATOM 733 C CA . ILE A 1 98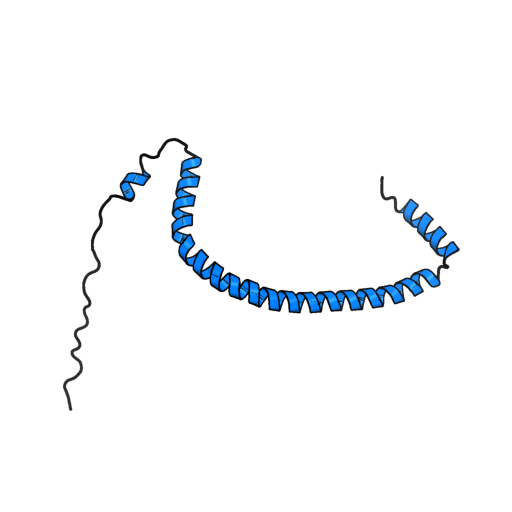 ? -14.279 39.272 41.087 1.00 55.34 98 ILE A CA 1
ATOM 734 C C . ILE A 1 98 ? -14.422 39.710 42.558 1.00 55.34 98 ILE A C 1
ATOM 736 O O . ILE A 1 98 ? -14.327 38.866 43.442 1.00 55.34 98 ILE A O 1
ATOM 740 N N . PHE A 1 99 ? -14.674 40.999 42.832 1.00 59.22 99 PHE A N 1
ATOM 741 C CA . PHE A 1 99 ? -14.848 41.550 44.192 1.00 59.22 99 PHE A CA 1
ATOM 742 C C . PHE A 1 99 ? -16.271 42.091 44.484 1.00 59.22 99 PHE A C 1
ATOM 744 O O . PHE A 1 99 ? -16.509 42.632 45.564 1.00 59.22 99 PHE A O 1
ATOM 751 N N . GLY A 1 100 ? -17.232 41.934 43.561 1.00 49.00 100 GLY A N 1
ATOM 752 C CA . GLY A 1 100 ? -18.599 42.471 43.662 1.00 49.00 100 GLY A CA 1
ATOM 753 C C . GLY A 1 100 ? -19.686 41.441 44.021 1.00 49.00 100 GLY A C 1
ATOM 754 O O . GLY A 1 100 ? -20.188 40.732 43.161 1.00 49.00 100 GLY A O 1
ATOM 755 N N . THR A 1 101 ? -20.052 41.406 45.303 1.00 64.12 101 THR A N 1
ATOM 756 C CA . THR A 1 101 ? -21.342 41.030 45.940 1.00 64.12 101 THR A CA 1
ATOM 757 C C . THR A 1 101 ? -22.530 40.507 45.091 1.00 64.12 101 THR A C 1
ATOM 759 O O . THR A 1 101 ? -23.138 41.284 44.355 1.00 64.12 101 THR A O 1
ATOM 762 N N . GLN A 1 102 ? -22.990 39.272 45.360 1.00 52.59 102 GLN A N 1
ATOM 763 C CA . GLN A 1 102 ? -24.415 38.873 45.544 1.00 52.59 102 GLN A CA 1
ATOM 764 C C . GLN A 1 102 ? -24.473 37.354 45.820 1.00 52.59 102 GLN A C 1
ATOM 766 O O . GLN A 1 102 ? -24.159 36.571 44.934 1.00 52.59 102 GLN A O 1
ATOM 771 N N . THR A 1 103 ? -24.661 36.798 47.023 1.00 58.78 103 THR A N 1
ATOM 772 C CA . THR A 1 103 ? -25.717 36.896 48.060 1.00 58.78 103 THR A CA 1
ATOM 773 C C . THR A 1 103 ? -27.161 36.704 47.577 1.00 58.78 103 THR A C 1
ATOM 775 O O . THR A 1 103 ? -27.826 37.662 47.210 1.00 58.78 103 THR A O 1
ATOM 778 N N . ALA A 1 104 ? -27.620 35.452 47.729 1.00 59.19 104 ALA A N 1
ATOM 779 C CA . ALA A 1 104 ? -28.934 35.005 48.216 1.00 59.19 104 ALA A CA 1
ATOM 780 C C . ALA A 1 104 ? -30.218 35.361 47.437 1.00 59.19 104 ALA A C 1
ATOM 782 O O . ALA A 1 104 ? -30.770 36.444 47.605 1.00 59.19 104 ALA A O 1
ATOM 783 N N . SER A 1 105 ? -30.803 34.359 46.760 1.00 63.56 105 SER A N 1
ATOM 784 C CA . SER A 1 105 ? -32.248 34.322 46.456 1.00 63.56 105 SER A CA 1
ATOM 785 C C . SER A 1 105 ? -32.785 32.953 45.990 1.00 63.56 105 SER A C 1
ATOM 787 O O . SER A 1 105 ? -33.537 32.890 45.024 1.00 63.56 105 SER A O 1
ATOM 789 N N . ASN A 1 106 ? -32.492 31.841 46.683 1.00 63.50 106 ASN A N 1
ATOM 790 C CA . ASN A 1 106 ? -33.376 30.674 46.530 1.00 63.50 106 ASN A CA 1
ATOM 791 C C . ASN A 1 106 ? -33.876 30.140 47.874 1.00 63.50 106 ASN A C 1
ATOM 793 O O . ASN A 1 106 ? -33.163 29.491 48.638 1.00 63.50 106 ASN A O 1
ATOM 797 N N . GLN A 1 107 ? -35.116 30.553 48.133 1.00 61.56 107 GLN A N 1
ATOM 798 C CA . GLN A 1 107 ? -35.992 30.305 49.265 1.00 61.56 107 GLN A CA 1
ATOM 799 C C . GLN A 1 107 ? -36.393 28.828 49.412 1.00 61.56 107 GLN A C 1
ATOM 801 O O . GLN A 1 107 ? -36.226 28.008 48.518 1.00 61.56 107 GLN A O 1
ATOM 806 N N . MET A 1 108 ? -36.908 28.546 50.609 1.00 63.53 108 MET A N 1
ATOM 807 C CA . MET A 1 108 ? -37.094 27.263 51.290 1.00 63.53 108 MET A CA 1
ATOM 808 C C . MET A 1 108 ? -38.046 26.244 50.622 1.00 63.53 108 MET A C 1
ATOM 810 O O . MET A 1 108 ? -38.931 26.626 49.855 1.00 63.53 108 MET A O 1
ATOM 814 N N . PRO A 1 109 ? -37.905 24.947 50.980 1.00 64.81 109 PRO A N 1
ATOM 815 C CA . PRO A 1 109 ? -38.768 23.853 50.534 1.00 64.81 109 PRO A CA 1
ATOM 816 C C . PRO A 1 109 ? -40.182 23.960 51.119 1.00 64.81 109 PRO A C 1
ATOM 818 O O . PRO A 1 109 ? -40.352 24.173 52.317 1.00 64.81 109 PRO A O 1
ATOM 821 N N . ASN A 1 110 ? -41.194 23.751 50.276 1.00 69.12 110 ASN A N 1
ATOM 822 C CA . ASN A 1 110 ? -42.597 23.700 50.677 1.00 69.12 110 ASN A CA 1
ATOM 823 C C . ASN A 1 110 ? -43.250 22.417 50.153 1.00 69.12 110 ASN A C 1
ATOM 825 O O . ASN A 1 110 ? -43.901 22.399 49.112 1.00 69.12 110 ASN A O 1
ATOM 829 N N . ASN A 1 111 ? -43.081 21.332 50.901 1.00 69.56 111 ASN A N 1
ATOM 830 C CA . ASN A 1 111 ? -44.052 20.245 50.953 1.00 69.56 111 ASN A CA 1
ATOM 831 C C . ASN A 1 111 ? -43.932 19.532 52.301 1.00 69.56 111 ASN A C 1
ATOM 833 O O . ASN A 1 111 ? -43.204 18.561 52.487 1.00 69.56 111 ASN A O 1
ATOM 837 N N . ALA A 1 112 ? -44.674 20.086 53.259 1.00 59.66 112 ALA A N 1
ATOM 838 C CA . ALA A 1 112 ? -44.984 19.461 54.526 1.00 59.66 112 ALA A CA 1
ATOM 839 C C . ALA A 1 112 ? -45.496 18.028 54.304 1.00 59.66 112 ALA A C 1
ATOM 841 O O . ALA A 1 112 ? -46.448 17.780 53.566 1.00 59.66 112 ALA A O 1
ATOM 842 N N . ILE A 1 113 ? -44.819 17.103 54.974 1.00 61.75 113 ILE A N 1
ATOM 843 C CA . ILE A 1 113 ? -45.163 15.700 55.155 1.00 61.75 113 ILE A CA 1
ATOM 844 C C . ILE A 1 113 ? -46.445 15.659 56.003 1.00 61.75 113 ILE A C 1
ATOM 846 O O . ILE A 1 113 ? -46.383 15.669 57.227 1.00 61.75 113 ILE A O 1
ATOM 850 N N . THR A 1 114 ? -47.615 15.679 55.362 1.00 64.81 114 THR A N 1
ATOM 851 C CA . THR A 1 114 ? -48.936 15.558 56.017 1.00 64.81 114 THR A CA 1
ATOM 852 C C . THR A 1 114 ? -49.685 14.285 55.625 1.00 64.81 114 THR A C 1
ATOM 854 O O . THR A 1 114 ? -50.908 14.248 55.669 1.00 64.81 114 THR A O 1
ATOM 857 N N . ALA A 1 115 ? -48.984 13.213 55.259 1.00 62.19 115 ALA A N 1
ATOM 858 C CA . ALA A 1 115 ? -49.639 12.005 54.760 1.00 62.19 115 ALA A CA 1
ATOM 859 C C . ALA A 1 115 ? -49.190 10.716 55.455 1.00 62.19 115 ALA A C 1
ATOM 861 O O . ALA A 1 115 ? -48.933 9.758 54.746 1.00 62.19 115 ALA A O 1
ATOM 862 N N . GLN A 1 116 ? -49.082 10.667 56.793 1.00 56.62 116 GLN A N 1
ATOM 863 C CA . GLN A 1 116 ? -49.092 9.396 57.549 1.00 56.62 116 GLN A CA 1
ATOM 864 C C . GLN A 1 116 ? -49.737 9.588 58.935 1.00 56.62 116 GLN A C 1
ATOM 866 O O . GLN A 1 116 ? -49.078 9.811 59.946 1.00 56.62 116 GLN A O 1
ATOM 871 N N . THR A 1 117 ? -51.065 9.544 58.967 1.00 64.69 117 THR A N 1
ATOM 872 C CA . THR A 1 117 ? -51.883 9.221 60.143 1.00 64.69 117 THR A CA 1
ATOM 873 C C . THR A 1 117 ? -53.094 8.489 59.590 1.00 64.69 117 THR A C 1
ATOM 875 O O . TH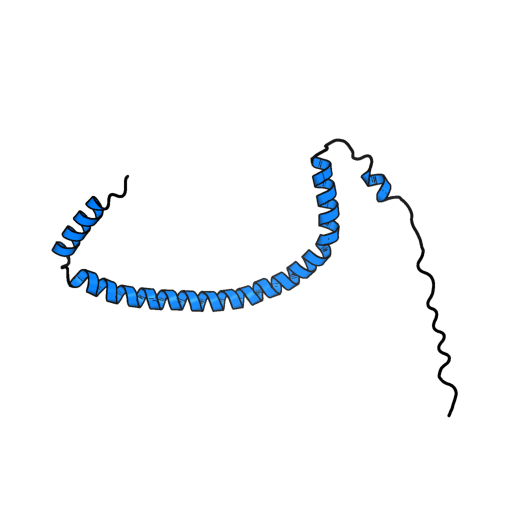R A 1 117 ? -53.918 9.140 58.966 1.00 64.69 117 THR A O 1
ATOM 878 N N . GLU A 1 118 ? -53.125 7.163 59.733 1.00 51.88 118 GLU A N 1
ATOM 879 C CA . GLU A 1 118 ? -54.316 6.295 59.793 1.00 51.88 118 GLU A CA 1
ATOM 880 C C . GLU A 1 118 ? -53.854 4.824 59.793 1.00 51.88 118 GLU A C 1
ATOM 882 O O . GLU A 1 118 ? -53.220 4.383 58.834 1.00 51.88 118 GLU A O 1
ATOM 887 N N . GLY A 1 119 ? -54.166 4.085 60.869 1.00 46.72 119 GLY A N 1
ATOM 888 C CA . GLY A 1 119 ? -54.008 2.625 60.970 1.00 46.72 119 GLY A CA 1
ATOM 889 C C . GLY A 1 119 ? -53.161 2.146 62.135 1.00 46.72 119 GLY A C 1
ATOM 890 O O . GLY A 1 119 ? -51.978 1.834 61.886 1.00 46.72 119 GLY A O 1
#

pLDDT: mean 74.82, std 15.73, range [46.72, 96.19]

Radius of gyration: 35.33 Å; chains: 1; bounding box: 70×62×83 Å

Secondary structure (DSSP, 8-state):
----HHHHHHHHHHHHHHH-TTHHHHHHHHHHHHHHHHHHHHHHHHHHHHHHHHHHHHHHHHHHHHHHHHHHHHHHHHHHHHHHHTS-S-TTTTHHHHS-------PPP----------

Sequence (119 aa):
MSFDPSKLLIVLVVALIVLGPEKLPHFMRQAGKYLNEFRSMRDRLKSEVDNALGGITGATSGITSQITQQIDPIKDVFGQFKGQASNPFSIGGAVGSIFGTQTASNQMPNNAITAQTEG

Foldseek 3Di:
DDDDVVVVVVVVVVCCVVQNPVRVVVVCVVVVVVVVVVVVVVVVVCVVCCVVVVVVVVVVVVVVVVVVVVCVVVVVVVVVVVVCVVVVDPPPPPVCVVPDDDDDDDDDDDDDPPPDDDD